Protein AF-A0A6A5V9V8-F1 (afdb_monomer_lite)

Sequence (126 aa):
MAPIDDAIKDLKSRNLGEHFTLREVAKKYELELIQYIIKLIKRGLPPTREIIRNFLSKIYIILKWTTAIDRVRHLANSKSKYCLYFELLHRKITEYHLKARDIYNMDKKGFLIGLIGKSKRIFSRR

Radius of gyration: 26.09 Å; chains: 1; bounding box: 57×30×70 Å

pLDDT: mean 71.69, std 10.01, range [46.41, 92.25]

Foldseek 3Di:
DQLVVVLVVVVVPDDDPDDDDLVVSCVVSVPPLSVVCVVCVVVVHHCDPVNSVVVVVVVVVVVVVVVVVVVVVVVVDDPVVVVVVVVVVVVVCVVVVPDPVNCVLVPPVVVVCVVCVVPDDDDDDD

Organism: NCBI:txid1447943

Structure (mmCIF, N/CA/C/O backbone):
data_AF-A0A6A5V9V8-F1
#
_entry.id   AF-A0A6A5V9V8-F1
#
loop_
_atom_site.group_PDB
_atom_site.id
_atom_site.type_symbol
_atom_site.label_atom_id
_atom_site.label_alt_id
_atom_site.label_comp_id
_atom_site.label_asym_id
_atom_site.label_entity_id
_atom_site.label_seq_id
_atom_site.pdbx_PDB_ins_code
_atom_site.Cartn_x
_atom_site.Cartn_y
_atom_site.Cartn_z
_atom_site.occupancy
_atom_site.B_iso_or_equiv
_atom_site.auth_seq_id
_atom_site.auth_comp_id
_atom_site.auth_asym_id
_atom_site.auth_atom_id
_atom_site.pdbx_PDB_model_num
ATOM 1 N N . MET A 1 1 ? 9.479 -16.672 -10.684 1.00 46.41 1 MET A N 1
ATOM 2 C CA . MET A 1 1 ? 10.320 -15.681 -11.385 1.00 46.41 1 MET A CA 1
ATOM 3 C C . MET A 1 1 ? 9.602 -14.345 -11.384 1.00 46.41 1 MET A C 1
ATOM 5 O O . MET A 1 1 ? 8.380 -14.344 -11.268 1.00 46.41 1 MET A O 1
ATOM 9 N N . ALA A 1 2 ? 10.319 -13.220 -11.452 1.00 60.28 2 ALA A N 1
ATOM 10 C CA . ALA A 1 2 ? 9.655 -11.934 -11.642 1.00 60.28 2 ALA A CA 1
ATOM 11 C C . ALA A 1 2 ? 8.996 -11.924 -13.040 1.00 60.28 2 ALA A C 1
ATOM 13 O O . ALA A 1 2 ? 9.613 -12.434 -13.975 1.00 60.28 2 ALA A O 1
ATOM 14 N N . PRO A 1 3 ? 7.808 -11.317 -13.231 1.00 67.81 3 PRO A N 1
ATOM 15 C CA . PRO A 1 3 ? 7.125 -11.236 -14.537 1.00 67.81 3 PRO A CA 1
ATOM 16 C C . PRO A 1 3 ? 8.007 -10.683 -15.672 1.00 67.81 3 PRO A C 1
ATOM 18 O O . PRO A 1 3 ?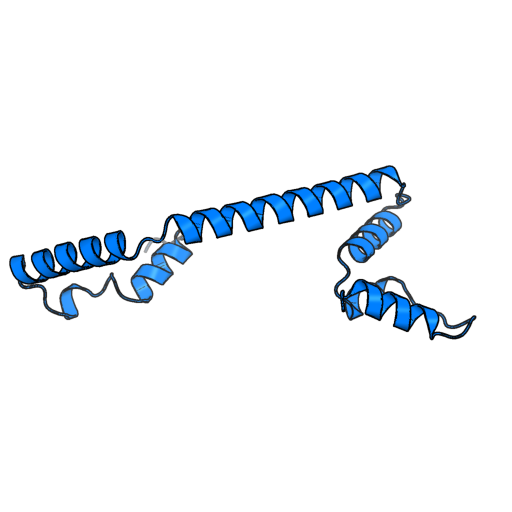 7.766 -10.920 -16.852 1.00 67.81 3 PRO A O 1
ATOM 21 N N . ILE A 1 4 ? 9.058 -9.952 -15.297 1.00 57.25 4 ILE A N 1
ATOM 22 C CA . ILE A 1 4 ? 10.084 -9.389 -16.172 1.00 57.25 4 ILE A CA 1
ATOM 23 C C . ILE A 1 4 ? 11.007 -10.473 -16.754 1.00 57.25 4 ILE A C 1
ATOM 25 O O . ILE A 1 4 ? 11.320 -10.409 -17.939 1.00 57.25 4 ILE A O 1
ATOM 29 N N . ASP A 1 5 ? 11.420 -11.473 -15.971 1.00 69.19 5 ASP A N 1
ATOM 30 C CA . ASP A 1 5 ? 12.353 -12.518 -16.426 1.00 69.19 5 ASP A CA 1
ATOM 31 C C . ASP A 1 5 ? 11.691 -13.436 -17.457 1.00 69.19 5 ASP A C 1
ATOM 33 O O . ASP A 1 5 ? 12.290 -13.774 -18.481 1.00 69.19 5 ASP A O 1
ATOM 37 N N . ASP A 1 6 ? 10.421 -13.775 -17.222 1.00 75.62 6 ASP A N 1
ATOM 38 C CA . ASP A 1 6 ? 9.619 -14.587 -18.137 1.00 75.62 6 ASP A CA 1
ATOM 39 C C . ASP A 1 6 ? 9.326 -13.827 -19.442 1.00 75.62 6 ASP A C 1
ATOM 41 O O . ASP A 1 6 ? 9.380 -14.415 -20.523 1.00 75.62 6 ASP A O 1
ATOM 45 N N . ALA A 1 7 ? 9.117 -12.507 -19.369 1.00 71.44 7 ALA A N 1
ATOM 46 C CA . ALA A 1 7 ? 8.977 -11.653 -20.548 1.00 71.44 7 ALA A CA 1
ATOM 47 C C . ALA A 1 7 ? 10.288 -11.528 -21.346 1.00 71.44 7 ALA A C 1
ATOM 49 O O . ALA A 1 7 ? 10.268 -11.562 -22.576 1.00 71.44 7 ALA A O 1
ATOM 50 N N . ILE A 1 8 ? 11.440 -11.414 -20.671 1.00 72.94 8 ILE A N 1
ATOM 51 C CA . ILE A 1 8 ? 12.757 -11.383 -21.328 1.00 72.94 8 ILE A CA 1
ATOM 52 C C . ILE A 1 8 ? 13.040 -12.721 -22.016 1.00 72.94 8 ILE A C 1
ATOM 54 O O . ILE A 1 8 ? 13.553 -12.733 -23.136 1.00 72.94 8 ILE A O 1
ATOM 58 N N . LYS A 1 9 ? 12.701 -13.841 -21.371 1.00 82.12 9 LYS A N 1
ATOM 59 C CA . LYS A 1 9 ? 12.860 -15.179 -21.947 1.00 82.12 9 LYS A CA 1
ATOM 60 C C . LYS A 1 9 ? 11.980 -15.365 -23.189 1.00 82.12 9 LYS A C 1
ATOM 62 O O . LYS A 1 9 ? 12.502 -15.813 -24.204 1.00 82.12 9 LYS A O 1
ATOM 67 N N . ASP A 1 10 ? 10.712 -14.941 -23.135 1.00 79.88 10 ASP A N 1
ATOM 68 C CA . ASP A 1 10 ? 9.759 -14.975 -24.264 1.00 79.88 10 ASP A CA 1
ATOM 69 C C . ASP A 1 10 ? 10.202 -14.087 -25.436 1.00 79.88 10 ASP A C 1
ATOM 71 O O . ASP A 1 10 ? 10.026 -14.452 -26.593 1.00 79.88 10 ASP A O 1
ATOM 75 N N . LEU A 1 11 ? 10.801 -12.924 -25.157 1.00 76.75 11 LEU A N 1
ATOM 76 C CA . LEU A 1 11 ? 11.346 -12.035 -26.189 1.00 76.75 11 LEU A CA 1
ATOM 77 C C . LEU A 1 11 ? 12.604 -12.609 -26.846 1.00 76.75 11 LEU A C 1
ATOM 79 O O . LEU A 1 11 ? 12.767 -12.489 -28.056 1.00 76.75 11 LEU A O 1
ATOM 83 N N . LYS A 1 12 ? 13.486 -13.236 -26.061 1.00 79.88 12 LYS A N 1
ATOM 84 C CA . LYS A 1 12 ? 14.720 -13.855 -26.568 1.00 79.88 12 LYS A CA 1
ATOM 85 C C . LYS A 1 12 ? 14.466 -15.127 -27.378 1.00 79.88 12 LYS A C 1
ATOM 87 O O . LYS A 1 12 ? 15.313 -15.484 -28.186 1.00 79.88 12 LYS A O 1
ATOM 92 N N . SER A 1 13 ? 13.339 -15.807 -27.162 1.00 78.94 13 SER A N 1
ATOM 93 C CA . SER A 1 13 ? 12.961 -17.013 -27.907 1.00 78.94 13 SER A CA 1
ATOM 94 C C . SER A 1 13 ? 12.262 -16.742 -29.245 1.00 78.94 13 SER A C 1
ATOM 96 O O . SER A 1 13 ? 11.958 -17.697 -29.952 1.00 78.94 13 SER A O 1
ATOM 98 N N . ARG A 1 14 ? 11.971 -15.479 -29.592 1.00 78.38 14 ARG A N 1
ATOM 99 C CA . ARG A 1 14 ? 11.311 -15.116 -30.860 1.00 78.38 14 ARG A CA 1
ATOM 100 C C . ARG A 1 14 ? 12.315 -14.984 -32.003 1.00 78.38 14 ARG A C 1
ATOM 102 O O . ARG A 1 14 ? 13.447 -14.549 -31.801 1.00 78.38 14 ARG A O 1
ATOM 109 N N . ASN A 1 15 ? 11.880 -15.328 -33.213 1.00 72.12 15 ASN A N 1
ATOM 110 C CA . ASN A 1 15 ? 12.721 -15.276 -34.408 1.00 72.12 15 ASN A CA 1
ATOM 111 C C . ASN A 1 15 ? 12.928 -13.826 -34.886 1.00 72.12 15 ASN A C 1
ATOM 113 O O . ASN A 1 15 ? 12.007 -13.006 -34.854 1.00 72.12 15 ASN A O 1
ATOM 117 N N . LEU A 1 16 ? 14.134 -13.512 -35.372 1.00 52.88 16 LEU A N 1
ATOM 118 C CA . LEU A 1 16 ? 14.456 -12.229 -36.010 1.00 52.88 16 LEU A CA 1
ATOM 119 C C . LEU A 1 16 ? 13.566 -12.034 -37.251 1.00 52.88 16 LEU A C 1
ATOM 121 O O . LEU A 1 16 ? 13.771 -12.689 -38.267 1.00 52.88 16 LEU A O 1
ATOM 125 N N . GLY A 1 17 ? 12.566 -11.152 -37.150 1.00 62.38 17 GLY A N 1
ATOM 126 C CA . GLY A 1 17 ? 11.611 -10.849 -38.227 1.00 62.38 17 GLY A CA 1
ATOM 127 C C . GLY A 1 17 ? 10.135 -11.003 -37.843 1.00 62.38 17 GLY A C 1
ATOM 128 O O . GLY A 1 17 ? 9.269 -10.545 -38.586 1.00 62.38 17 GLY A O 1
ATOM 129 N N . GLU A 1 18 ? 9.820 -11.585 -36.682 1.00 70.00 18 GLU A N 1
ATOM 130 C CA . GLU A 1 18 ? 8.443 -11.597 -36.173 1.00 70.00 18 GLU A CA 1
ATOM 131 C C . GLU A 1 18 ? 7.980 -10.183 -35.801 1.00 70.00 18 GLU A C 1
ATOM 133 O O . GLU A 1 18 ? 8.537 -9.529 -34.915 1.00 70.00 18 GLU A O 1
ATOM 138 N N . HIS A 1 19 ? 6.910 -9.719 -36.448 1.00 64.19 19 HIS A N 1
ATOM 139 C CA . HIS A 1 19 ? 6.244 -8.482 -36.067 1.00 64.19 19 HIS A CA 1
ATOM 140 C C . HIS A 1 19 ? 5.369 -8.721 -34.839 1.00 64.19 19 HIS A C 1
ATOM 142 O O . HIS A 1 19 ? 4.334 -9.377 -34.906 1.00 64.19 19 HIS A O 1
ATOM 148 N N . PHE A 1 20 ? 5.760 -8.133 -33.715 1.00 69.94 20 PHE A N 1
ATOM 149 C CA . PHE A 1 20 ? 4.923 -8.040 -32.526 1.00 69.94 20 PHE A CA 1
ATOM 150 C C . PHE A 1 20 ? 4.936 -6.616 -31.992 1.00 69.94 20 PHE A C 1
ATOM 152 O O . PHE A 1 20 ? 5.886 -5.851 -32.187 1.00 69.94 20 PHE A O 1
ATOM 159 N N . THR A 1 21 ? 3.876 -6.247 -31.285 1.00 75.56 21 THR A N 1
ATOM 160 C CA . THR A 1 21 ? 3.797 -4.938 -30.646 1.00 75.56 21 THR A CA 1
ATOM 161 C C . THR A 1 21 ? 4.209 -5.034 -29.182 1.00 75.56 21 THR A C 1
ATOM 163 O O . THR A 1 21 ? 3.837 -5.958 -28.456 1.00 75.56 21 THR A O 1
ATOM 166 N N . LEU A 1 22 ? 4.903 -4.008 -28.683 1.00 67.00 22 LEU A N 1
ATOM 167 C CA . LEU A 1 22 ? 5.204 -3.877 -27.249 1.00 67.00 22 LEU A CA 1
ATOM 168 C C . LEU A 1 22 ? 3.933 -3.917 -26.378 1.00 67.00 22 LEU A C 1
ATOM 170 O O . LEU A 1 22 ? 3.985 -4.266 -25.200 1.00 67.00 22 LEU A O 1
ATOM 174 N N . ARG A 1 23 ? 2.775 -3.579 -26.960 1.00 67.19 23 ARG A N 1
ATOM 175 C CA . ARG A 1 23 ? 1.467 -3.598 -26.298 1.00 67.19 23 ARG A CA 1
ATOM 176 C C . ARG A 1 23 ? 0.995 -5.011 -25.969 1.00 67.19 23 ARG A C 1
ATOM 178 O O . ARG A 1 23 ? 0.412 -5.204 -24.904 1.00 67.19 23 ARG A O 1
ATOM 185 N N . GLU A 1 24 ? 1.221 -5.966 -26.863 1.00 73.44 24 GLU A N 1
ATOM 186 C CA . GLU A 1 24 ? 0.841 -7.368 -26.655 1.00 73.44 24 GLU A CA 1
ATOM 187 C C . GLU A 1 24 ? 1.678 -7.991 -25.538 1.00 73.44 24 GLU A C 1
ATOM 189 O O . GLU A 1 24 ? 1.131 -8.621 -24.634 1.00 73.44 24 GLU A O 1
ATOM 194 N N . VAL A 1 25 ? 2.983 -7.709 -25.525 1.00 71.25 25 VAL A N 1
ATOM 195 C CA . VAL A 1 25 ? 3.911 -8.184 -24.488 1.00 71.25 25 VAL A CA 1
ATOM 196 C C . VAL A 1 25 ? 3.569 -7.581 -23.120 1.00 71.25 25 VAL A C 1
ATOM 198 O O . VAL A 1 25 ? 3.462 -8.301 -22.131 1.00 71.25 25 VAL A O 1
ATOM 201 N N . ALA A 1 26 ? 3.309 -6.271 -23.053 1.00 70.75 26 ALA A N 1
ATOM 202 C CA . ALA A 1 26 ? 2.962 -5.600 -21.798 1.00 70.75 26 ALA A CA 1
ATOM 203 C C . ALA A 1 26 ? 1.647 -6.091 -21.178 1.00 70.75 26 ALA A C 1
ATOM 205 O O . ALA A 1 26 ? 1.510 -6.090 -19.956 1.00 70.75 26 ALA A O 1
ATOM 206 N N . LYS A 1 27 ? 0.670 -6.477 -22.010 1.00 73.44 27 LYS A N 1
ATOM 207 C CA . LYS A 1 27 ? -0.587 -7.079 -21.547 1.00 73.44 27 LYS A CA 1
ATOM 208 C C . LYS A 1 27 ? -0.382 -8.506 -21.048 1.00 73.44 27 LYS A C 1
ATOM 210 O O . LYS A 1 27 ? -0.931 -8.844 -20.010 1.00 73.44 27 LYS A O 1
ATOM 215 N N . LYS A 1 28 ? 0.394 -9.314 -21.777 1.00 77.00 28 LYS A N 1
ATOM 216 C CA . LYS A 1 28 ? 0.651 -10.725 -21.447 1.00 77.00 28 LYS A CA 1
ATOM 217 C C . LYS A 1 28 ? 1.330 -10.894 -20.081 1.00 77.00 28 LYS A C 1
ATOM 219 O O . LYS A 1 28 ? 1.055 -11.871 -19.399 1.00 77.00 28 LYS A O 1
ATOM 224 N N . TYR A 1 29 ? 2.173 -9.938 -19.687 1.00 75.19 29 TYR A N 1
ATOM 225 C CA . TYR A 1 29 ? 2.993 -10.016 -18.469 1.00 75.19 29 TYR A CA 1
ATOM 226 C C . TYR A 1 29 ? 2.701 -8.911 -17.434 1.00 75.19 29 TYR A C 1
ATOM 228 O O . TYR A 1 29 ? 3.512 -8.691 -16.540 1.00 75.19 29 TYR A O 1
ATOM 236 N N . GLU A 1 30 ? 1.583 -8.185 -17.571 1.00 68.75 30 GLU A N 1
ATOM 237 C CA . GLU A 1 30 ? 1.160 -7.097 -16.660 1.00 68.75 30 GLU A CA 1
ATOM 238 C C . GLU A 1 30 ? 2.253 -6.042 -16.361 1.00 68.75 30 GLU A C 1
ATOM 240 O O . GLU A 1 30 ? 2.377 -5.509 -15.260 1.00 68.75 30 GLU A O 1
ATOM 245 N N . LEU A 1 31 ? 3.068 -5.698 -17.364 1.00 74.69 31 LEU A N 1
ATOM 246 C CA . LEU A 1 31 ? 4.235 -4.829 -17.179 1.00 74.69 31 LEU A CA 1
ATOM 247 C C . LEU A 1 31 ? 3.842 -3.341 -17.210 1.00 74.69 31 LEU A C 1
ATOM 249 O O . LEU A 1 31 ? 3.869 -2.694 -18.264 1.00 74.69 31 LEU A O 1
ATOM 253 N N . GLU A 1 32 ? 3.510 -2.784 -16.041 1.00 73.94 32 GLU A N 1
ATOM 254 C CA . GLU A 1 32 ? 3.068 -1.387 -15.854 1.00 73.94 32 GLU A CA 1
ATOM 255 C C . GLU A 1 32 ? 4.002 -0.344 -16.503 1.00 73.94 32 GLU A C 1
ATOM 257 O O . GLU A 1 32 ? 3.541 0.612 -17.134 1.00 73.94 32 GLU A O 1
ATOM 262 N N . LEU A 1 33 ? 5.324 -0.544 -16.420 1.00 73.88 33 LEU A N 1
ATOM 263 C CA . LEU A 1 33 ? 6.321 0.347 -17.030 1.00 73.88 33 LEU A CA 1
ATOM 264 C C . LEU A 1 33 ? 6.201 0.393 -18.562 1.00 73.88 33 LEU A C 1
ATOM 266 O O . LEU A 1 33 ? 6.300 1.464 -19.162 1.00 73.88 33 LEU A O 1
ATOM 270 N N . ILE A 1 34 ? 5.958 -0.750 -19.206 1.00 76.62 34 ILE A N 1
ATOM 271 C CA . ILE A 1 34 ? 5.847 -0.822 -20.669 1.00 76.62 34 ILE A CA 1
ATOM 272 C C . ILE A 1 34 ? 4.541 -0.165 -21.127 1.00 76.62 34 ILE A C 1
ATOM 274 O O . ILE A 1 34 ? 4.533 0.572 -22.116 1.00 76.62 34 ILE A O 1
ATOM 278 N N . GLN A 1 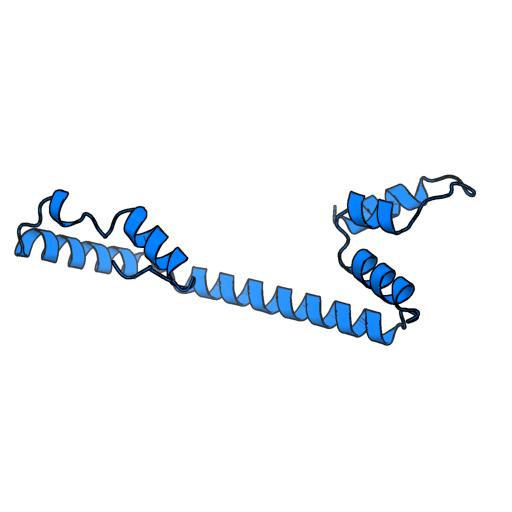35 ? 3.447 -0.341 -20.377 1.00 76.38 35 GLN A N 1
ATOM 279 C CA . GLN A 1 35 ? 2.190 0.365 -20.650 1.00 76.38 35 GLN A CA 1
ATOM 280 C C . GLN A 1 35 ? 2.362 1.890 -20.566 1.00 76.38 35 GLN A C 1
ATOM 282 O O . GLN A 1 35 ? 1.831 2.623 -21.409 1.00 76.38 35 GLN A O 1
ATOM 287 N N . TYR A 1 36 ? 3.142 2.369 -19.593 1.00 76.31 36 TYR A N 1
ATOM 288 C CA . TYR A 1 36 ? 3.475 3.785 -19.453 1.00 76.31 36 TYR A CA 1
ATOM 289 C C . TYR A 1 36 ? 4.324 4.306 -20.626 1.00 76.31 36 TYR A C 1
ATOM 291 O O . TYR A 1 36 ? 3.988 5.340 -21.206 1.00 76.31 36 TYR A O 1
ATOM 299 N N . ILE A 1 37 ? 5.352 3.563 -21.050 1.00 77.88 37 ILE A N 1
ATOM 300 C CA . ILE A 1 37 ? 6.196 3.920 -22.204 1.00 77.88 37 ILE A CA 1
ATOM 301 C C . ILE A 1 37 ? 5.370 4.010 -23.497 1.00 77.88 37 ILE A C 1
ATOM 303 O O . ILE A 1 37 ? 5.467 4.996 -24.227 1.00 77.88 37 ILE A O 1
ATOM 307 N N . ILE A 1 38 ? 4.484 3.045 -23.755 1.00 79.62 38 ILE A N 1
ATOM 308 C CA . ILE A 1 38 ? 3.591 3.065 -24.929 1.00 79.62 38 ILE A CA 1
ATOM 309 C C . ILE A 1 38 ? 2.670 4.292 -24.906 1.00 79.62 38 ILE A C 1
ATOM 311 O O . ILE A 1 38 ? 2.401 4.895 -25.947 1.00 79.62 38 ILE A O 1
ATOM 315 N N . LYS A 1 39 ? 2.177 4.683 -23.725 1.00 82.12 39 LYS A N 1
ATOM 316 C CA . LYS A 1 39 ? 1.336 5.875 -23.560 1.00 82.12 39 LYS A CA 1
ATOM 317 C C . LYS A 1 39 ? 2.095 7.167 -23.875 1.00 82.12 39 LYS A C 1
ATOM 319 O O . LYS A 1 39 ? 1.483 8.085 -24.417 1.00 82.12 39 LYS A O 1
ATOM 324 N N . LEU A 1 40 ? 3.389 7.242 -23.562 1.00 76.50 40 LEU A N 1
ATOM 325 C CA . LEU A 1 40 ? 4.246 8.378 -23.922 1.00 76.50 40 LEU A CA 1
ATOM 326 C C . LEU A 1 40 ? 4.463 8.454 -25.434 1.00 76.50 40 LEU A C 1
ATOM 328 O O . LEU A 1 40 ? 4.217 9.503 -26.027 1.00 76.50 40 LEU A O 1
ATOM 332 N N . ILE A 1 41 ? 4.783 7.320 -26.064 1.00 78.56 41 ILE A N 1
ATOM 333 C CA . ILE A 1 41 ? 4.965 7.226 -27.519 1.00 78.56 41 ILE A CA 1
ATOM 334 C C . ILE A 1 41 ? 3.695 7.676 -28.256 1.00 78.56 41 ILE A C 1
ATOM 336 O O . ILE A 1 41 ? 3.765 8.494 -29.167 1.00 78.56 41 ILE A O 1
ATOM 340 N N . LYS A 1 42 ? 2.511 7.233 -27.808 1.00 83.50 42 LYS A N 1
ATOM 341 C CA . LYS A 1 42 ? 1.217 7.671 -28.371 1.00 83.50 42 LYS A CA 1
ATOM 342 C C . LYS A 1 42 ? 0.942 9.170 -28.231 1.00 83.50 42 LYS A C 1
ATOM 344 O O . LYS A 1 42 ? 0.114 9.699 -28.960 1.00 83.50 42 LYS A O 1
ATOM 349 N N . ARG A 1 43 ? 1.586 9.839 -27.275 1.00 81.44 43 ARG A N 1
ATOM 350 C CA . ARG A 1 43 ? 1.482 11.288 -27.054 1.00 81.44 43 ARG A CA 1
ATOM 351 C C . ARG A 1 43 ? 2.561 12.074 -27.808 1.00 81.44 43 ARG A C 1
ATOM 353 O O . ARG A 1 43 ? 2.651 13.277 -27.609 1.00 81.44 43 ARG A O 1
ATOM 360 N N . GLY A 1 44 ? 3.387 11.407 -28.621 1.00 85.69 44 GLY A N 1
ATOM 361 C CA . GLY A 1 44 ? 4.527 12.021 -29.307 1.00 85.69 44 GLY A CA 1
ATOM 362 C C . GLY A 1 44 ? 5.691 12.371 -28.376 1.00 85.69 44 GLY A C 1
ATOM 363 O O . GLY A 1 44 ? 6.589 13.105 -28.772 1.00 85.69 44 GLY A O 1
ATOM 364 N N . LEU A 1 45 ? 5.685 11.867 -27.137 1.00 79.25 45 LEU A N 1
ATOM 365 C CA . LEU A 1 45 ? 6.727 12.133 -26.151 1.00 79.25 45 LEU A CA 1
ATOM 366 C C . LEU A 1 45 ? 7.728 10.968 -26.144 1.00 79.25 45 LEU A C 1
ATOM 368 O O . LEU A 1 45 ? 7.343 9.846 -25.793 1.00 79.25 45 LEU A O 1
ATOM 372 N N . PRO A 1 46 ? 9.006 11.194 -26.497 1.00 80.56 46 PRO A N 1
ATOM 373 C CA . PRO A 1 46 ? 10.012 10.148 -26.422 1.00 80.56 46 PRO A CA 1
ATOM 374 C C . PRO A 1 46 ? 10.256 9.770 -24.951 1.00 80.56 46 PRO A C 1
ATOM 376 O O . PRO A 1 46 ? 10.402 10.653 -24.099 1.00 80.56 46 PRO A O 1
ATOM 379 N N . PRO A 1 47 ? 10.300 8.470 -24.612 1.00 78.69 47 PRO A N 1
ATOM 380 C CA . PRO A 1 47 ? 10.579 8.017 -23.256 1.00 78.69 47 PRO A CA 1
ATOM 381 C C . PRO A 1 47 ? 12.057 8.268 -22.930 1.00 78.69 47 PRO A C 1
ATOM 383 O O . PRO A 1 47 ? 12.921 7.427 -23.171 1.00 78.69 47 PRO A O 1
ATOM 386 N N . THR A 1 48 ? 12.365 9.451 -22.401 1.00 84.94 48 THR A N 1
ATOM 387 C CA . THR A 1 48 ? 13.732 9.798 -22.006 1.00 84.94 48 THR A CA 1
ATOM 388 C C . THR A 1 48 ? 14.152 9.024 -20.756 1.00 84.94 48 THR A C 1
ATOM 390 O O . THR A 1 48 ? 13.332 8.654 -19.908 1.00 84.94 48 THR A O 1
ATOM 393 N N . ARG A 1 49 ? 15.464 8.805 -20.609 1.00 77.00 49 ARG A N 1
ATOM 394 C CA . ARG A 1 49 ? 16.061 8.107 -19.457 1.00 77.00 49 ARG A CA 1
ATOM 395 C C . ARG A 1 49 ? 15.617 8.704 -18.116 1.00 77.00 49 ARG A C 1
ATOM 397 O O . ARG A 1 49 ? 15.397 7.973 -17.154 1.00 77.00 49 ARG A O 1
ATOM 404 N N . GLU A 1 50 ? 15.450 10.021 -18.066 1.00 79.94 50 GLU A N 1
ATOM 405 C CA . GLU A 1 50 ? 14.992 10.752 -16.885 1.00 79.94 50 GLU A CA 1
ATOM 406 C C . GLU A 1 50 ? 13.541 10.425 -16.510 1.00 79.94 50 GLU A C 1
ATOM 408 O O . GLU A 1 50 ? 13.254 10.138 -15.348 1.00 79.94 50 GLU A O 1
ATOM 413 N N . ILE A 1 51 ? 12.637 10.379 -17.493 1.00 76.56 51 ILE A N 1
ATOM 414 C CA . ILE A 1 51 ? 11.227 10.025 -17.277 1.00 76.56 51 ILE A CA 1
ATOM 415 C C . ILE A 1 51 ? 11.106 8.591 -16.746 1.00 76.56 51 ILE A C 1
ATOM 417 O O . ILE A 1 51 ? 10.345 8.342 -15.807 1.00 76.56 51 ILE A O 1
ATOM 421 N N . ILE A 1 52 ? 11.886 7.660 -17.304 1.00 77.50 52 ILE A N 1
ATOM 422 C CA . ILE A 1 52 ? 11.918 6.259 -16.858 1.00 77.50 52 ILE A CA 1
ATOM 423 C C . ILE A 1 52 ? 12.436 6.172 -15.416 1.00 77.50 52 ILE A C 1
ATOM 425 O O . ILE A 1 52 ? 11.815 5.524 -14.572 1.00 77.50 52 ILE A O 1
ATOM 429 N N . ARG A 1 53 ? 13.534 6.872 -15.105 1.00 76.44 53 ARG A N 1
ATOM 430 C CA . ARG A 1 53 ? 14.121 6.912 -13.758 1.00 76.44 53 ARG A CA 1
ATOM 431 C C . ARG A 1 53 ? 13.141 7.463 -12.719 1.00 76.44 53 ARG A C 1
ATOM 433 O O . ARG A 1 53 ? 12.977 6.863 -11.660 1.00 76.44 53 ARG A O 1
ATOM 440 N N . ASN A 1 54 ? 12.454 8.560 -13.032 1.00 80.88 54 ASN A N 1
ATOM 441 C CA . ASN A 1 54 ? 11.483 9.179 -12.127 1.00 80.88 54 ASN A CA 1
ATOM 442 C C . ASN A 1 54 ? 10.283 8.260 -11.853 1.00 80.88 54 ASN A C 1
ATOM 444 O O . ASN A 1 54 ? 9.804 8.186 -10.719 1.00 80.88 54 ASN A O 1
ATOM 448 N N . PHE A 1 55 ? 9.822 7.522 -12.865 1.00 78.81 55 PHE A N 1
ATOM 449 C CA . PHE A 1 55 ? 8.744 6.547 -12.713 1.00 78.81 55 PHE A CA 1
ATOM 450 C C . PHE A 1 55 ? 9.154 5.374 -11.808 1.00 78.81 55 PHE A C 1
ATOM 452 O O . PHE A 1 55 ? 8.426 5.038 -10.873 1.00 78.81 55 PHE A O 1
ATOM 459 N N . LEU A 1 56 ? 10.349 4.812 -12.019 1.00 77.62 56 LEU A N 1
ATOM 460 C CA . LEU A 1 56 ? 10.887 3.733 -11.182 1.00 77.62 56 LEU A CA 1
ATOM 461 C C . LEU A 1 56 ? 11.094 4.174 -9.726 1.00 77.62 56 LEU A C 1
ATOM 463 O O . LEU A 1 56 ? 10.672 3.465 -8.813 1.00 77.62 56 LEU A O 1
ATOM 467 N N . SER A 1 57 ? 11.660 5.364 -9.496 1.00 74.69 57 SER A N 1
ATOM 468 C CA . SER A 1 57 ? 11.797 5.929 -8.145 1.00 74.69 57 SER A CA 1
ATOM 469 C C . SER A 1 57 ? 10.445 6.085 -7.450 1.00 74.69 57 SER A C 1
ATOM 471 O O . SER A 1 57 ? 10.320 5.778 -6.265 1.00 74.69 57 SER A O 1
ATOM 473 N N . LYS A 1 58 ? 9.408 6.518 -8.176 1.00 77.75 58 LYS A N 1
ATOM 474 C CA . LYS A 1 58 ? 8.058 6.662 -7.622 1.00 77.75 58 LY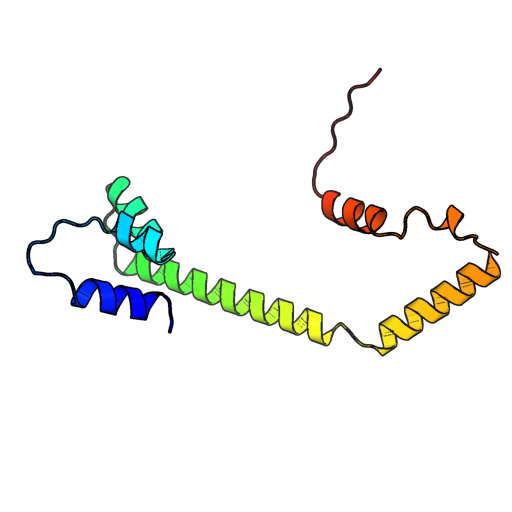S A CA 1
ATOM 475 C C . LYS A 1 58 ? 7.448 5.315 -7.227 1.00 77.75 58 LYS A C 1
ATOM 477 O O . LYS A 1 58 ? 6.901 5.214 -6.131 1.00 77.75 58 LYS A O 1
ATOM 482 N N . ILE A 1 59 ? 7.577 4.288 -8.071 1.00 73.19 59 ILE A N 1
ATOM 483 C CA . ILE A 1 59 ? 7.122 2.921 -7.756 1.00 73.19 59 ILE A CA 1
ATOM 484 C C . ILE A 1 59 ? 7.844 2.382 -6.519 1.00 73.19 59 ILE A C 1
ATOM 486 O O . ILE A 1 59 ? 7.202 1.892 -5.591 1.00 73.19 59 ILE A O 1
ATOM 490 N N . TYR A 1 60 ? 9.168 2.526 -6.474 1.00 73.75 60 TYR A N 1
ATOM 491 C CA . TYR A 1 60 ? 9.982 2.071 -5.350 1.00 73.75 60 TYR A CA 1
ATOM 492 C C . TYR A 1 60 ? 9.566 2.727 -4.026 1.00 73.75 60 TYR A C 1
ATOM 494 O O . TYR A 1 60 ? 9.405 2.048 -3.012 1.00 73.75 60 TYR A O 1
ATOM 502 N N . ILE A 1 61 ? 9.331 4.042 -4.043 1.00 71.62 61 ILE A N 1
ATOM 503 C CA . ILE A 1 61 ? 8.837 4.784 -2.880 1.00 71.62 61 ILE A CA 1
ATOM 504 C C . ILE A 1 61 ? 7.478 4.229 -2.432 1.00 71.62 61 ILE A C 1
ATOM 506 O O . ILE A 1 61 ? 7.321 3.914 -1.255 1.00 71.62 61 ILE A O 1
ATOM 510 N N . ILE A 1 62 ? 6.518 4.053 -3.346 1.00 68.25 62 ILE A N 1
ATOM 511 C CA . ILE A 1 62 ? 5.182 3.524 -3.020 1.00 68.25 62 ILE A CA 1
ATOM 512 C C . ILE A 1 62 ? 5.284 2.146 -2.351 1.00 68.25 62 ILE A C 1
ATOM 514 O O . ILE A 1 62 ? 4.706 1.959 -1.283 1.00 68.25 62 ILE A O 1
ATOM 518 N N . LEU A 1 63 ? 6.070 1.224 -2.917 1.00 63.97 63 LEU A N 1
ATOM 519 C CA . LEU A 1 63 ? 6.281 -0.122 -2.364 1.00 63.97 63 LEU A CA 1
ATOM 520 C C . LEU A 1 63 ? 6.945 -0.101 -0.976 1.00 63.97 63 LEU A C 1
ATOM 522 O O . LEU A 1 63 ? 6.605 -0.894 -0.092 1.00 63.97 63 LEU A O 1
ATOM 526 N N . LYS A 1 64 ? 7.879 0.828 -0.750 1.00 70.19 64 LYS A N 1
ATOM 527 C CA . LYS A 1 64 ? 8.532 1.013 0.553 1.00 70.19 64 LYS A CA 1
ATOM 528 C C . LYS A 1 64 ? 7.554 1.523 1.618 1.00 70.19 64 LYS A C 1
ATOM 530 O O . LYS A 1 64 ? 7.611 1.083 2.765 1.00 70.19 64 LYS A O 1
ATOM 535 N N . TRP A 1 65 ? 6.652 2.435 1.260 1.00 63.19 65 TRP A N 1
ATOM 536 C CA . TRP A 1 65 ? 5.661 2.962 2.202 1.00 63.19 65 TRP A CA 1
ATOM 537 C C . TRP A 1 65 ? 4.529 1.970 2.483 1.00 63.19 65 TRP A C 1
ATOM 539 O O . TRP A 1 65 ? 4.117 1.854 3.636 1.00 63.19 65 TRP A O 1
ATOM 549 N N . THR A 1 66 ? 4.046 1.219 1.487 1.00 61.41 66 THR A N 1
ATOM 550 C CA . THR A 1 66 ? 2.978 0.221 1.697 1.00 61.41 66 THR A CA 1
ATOM 551 C C . THR A 1 66 ? 3.421 -0.899 2.634 1.00 61.41 66 THR A C 1
ATOM 553 O O . THR A 1 66 ? 2.711 -1.217 3.586 1.00 61.41 66 THR A O 1
ATOM 556 N N . THR A 1 67 ? 4.629 -1.428 2.441 1.00 63.72 67 THR A N 1
ATOM 557 C CA . THR A 1 67 ? 5.205 -2.465 3.315 1.00 63.72 67 THR A CA 1
ATOM 558 C C . THR A 1 67 ? 5.417 -1.979 4.752 1.00 63.72 67 THR A C 1
ATOM 560 O O . THR A 1 67 ? 5.157 -2.723 5.700 1.00 63.72 67 THR A O 1
ATOM 563 N N . ALA A 1 68 ? 5.839 -0.724 4.939 1.00 62.66 68 ALA A N 1
ATOM 564 C CA . ALA A 1 68 ? 5.965 -0.117 6.263 1.00 62.66 68 ALA A CA 1
ATOM 565 C C . ALA A 1 68 ? 4.600 0.062 6.951 1.00 62.66 68 ALA A C 1
ATOM 567 O O . ALA A 1 68 ? 4.461 -0.278 8.125 1.00 62.66 68 ALA A O 1
ATOM 568 N N . ILE A 1 69 ? 3.584 0.537 6.225 1.00 64.38 69 ILE A N 1
ATOM 569 C CA . ILE A 1 69 ? 2.222 0.711 6.748 1.00 64.38 69 ILE A CA 1
ATOM 570 C C . ILE A 1 69 ? 1.621 -0.636 7.176 1.00 64.38 69 ILE A C 1
ATOM 572 O O . ILE A 1 69 ? 1.064 -0.729 8.272 1.00 64.38 69 ILE A O 1
ATOM 576 N N . ASP A 1 70 ? 1.755 -1.686 6.363 1.00 59.38 70 ASP A N 1
ATOM 577 C CA . ASP A 1 70 ? 1.246 -3.015 6.722 1.00 59.38 70 ASP A CA 1
ATOM 578 C C . ASP A 1 70 ? 2.004 -3.620 7.905 1.00 59.38 70 ASP A C 1
ATOM 580 O O . ASP A 1 70 ? 1.382 -4.153 8.827 1.00 59.38 70 ASP A O 1
ATOM 584 N N . ARG A 1 71 ? 3.330 -3.444 7.973 1.00 62.81 71 ARG A N 1
ATOM 585 C CA . ARG A 1 71 ? 4.121 -3.850 9.145 1.00 62.81 71 ARG A CA 1
ATOM 586 C C . ARG A 1 71 ? 3.650 -3.143 10.421 1.00 62.81 71 ARG A C 1
ATOM 588 O O . ARG A 1 71 ? 3.505 -3.794 11.453 1.00 62.81 71 ARG A O 1
ATOM 595 N N . VAL A 1 72 ? 3.379 -1.838 10.357 1.00 64.56 72 VAL A N 1
ATOM 596 C CA . VAL A 1 72 ? 2.867 -1.053 11.495 1.00 64.56 72 VAL A CA 1
ATOM 597 C C . VAL A 1 72 ? 1.481 -1.540 11.930 1.00 64.56 72 VAL A C 1
ATOM 599 O O . VAL A 1 72 ? 1.239 -1.665 13.130 1.00 64.56 72 VAL A O 1
ATOM 602 N N . ARG A 1 73 ? 0.587 -1.888 10.993 1.00 64.75 73 ARG A N 1
ATOM 603 C CA . ARG A 1 73 ? -0.726 -2.485 11.315 1.00 64.75 73 ARG A CA 1
ATOM 604 C C . ARG A 1 73 ? -0.590 -3.834 12.016 1.00 64.75 73 ARG A C 1
ATOM 606 O O . ARG A 1 73 ? -1.259 -4.060 13.021 1.00 64.75 73 ARG A O 1
ATOM 613 N N . HIS A 1 74 ? 0.295 -4.703 11.529 1.00 64.31 74 HIS A N 1
ATOM 614 C CA . HIS A 1 74 ? 0.558 -5.990 12.172 1.00 64.31 74 HIS A CA 1
ATOM 615 C C . HIS A 1 74 ? 1.155 -5.828 13.576 1.00 64.31 74 HIS A C 1
ATOM 617 O O . HIS A 1 74 ? 0.754 -6.552 14.481 1.00 64.31 74 HIS A O 1
ATOM 623 N N . LEU A 1 75 ? 2.046 -4.852 13.783 1.00 64.50 75 LEU A N 1
ATOM 624 C CA . LEU A 1 75 ? 2.637 -4.570 15.095 1.00 64.50 75 LEU A CA 1
ATOM 625 C C . LEU A 1 75 ? 1.623 -3.956 16.082 1.00 64.50 75 LEU A C 1
ATOM 627 O O . LEU A 1 75 ? 1.680 -4.214 17.283 1.00 64.50 75 LEU A O 1
ATOM 631 N N . ALA A 1 76 ? 0.684 -3.144 15.587 1.00 61.19 76 ALA A N 1
ATOM 632 C CA . ALA A 1 76 ? -0.355 -2.509 16.399 1.00 61.19 76 ALA A CA 1
ATOM 633 C C . ALA A 1 76 ? -1.456 -3.484 16.860 1.00 61.19 76 ALA A C 1
ATOM 635 O O . ALA A 1 76 ? -2.109 -3.223 17.883 1.00 61.19 76 ALA A O 1
ATOM 636 N N . ASN A 1 77 ? -1.633 -4.595 16.134 1.00 67.81 77 ASN A N 1
ATOM 637 C CA . ASN A 1 77 ? -2.545 -5.687 16.460 1.00 67.81 77 ASN A CA 1
ATOM 638 C C . ASN A 1 77 ? -1.971 -6.539 17.601 1.00 67.81 77 ASN A C 1
ATOM 640 O O . ASN A 1 77 ? -1.268 -7.520 17.373 1.00 67.81 77 ASN A O 1
ATOM 644 N N . SER A 1 78 ? -2.290 -6.188 18.848 1.00 74.81 78 SER A N 1
ATOM 645 C CA . SER A 1 78 ? -1.931 -7.010 20.007 1.00 74.81 78 SER A CA 1
ATOM 646 C C . SER A 1 78 ? -3.119 -7.850 20.472 1.00 74.81 78 SER A C 1
ATOM 648 O O . SER A 1 78 ? -4.232 -7.350 20.647 1.00 74.81 78 SER A O 1
ATOM 650 N N . LYS A 1 79 ? -2.874 -9.139 20.734 1.00 77.75 79 LYS A N 1
ATOM 651 C CA . LYS A 1 79 ? -3.871 -10.068 21.296 1.00 77.75 79 LYS A CA 1
ATOM 652 C C . LYS A 1 79 ? -4.516 -9.511 22.572 1.00 77.75 79 LYS A C 1
ATOM 654 O O . LYS A 1 79 ? -5.723 -9.616 22.74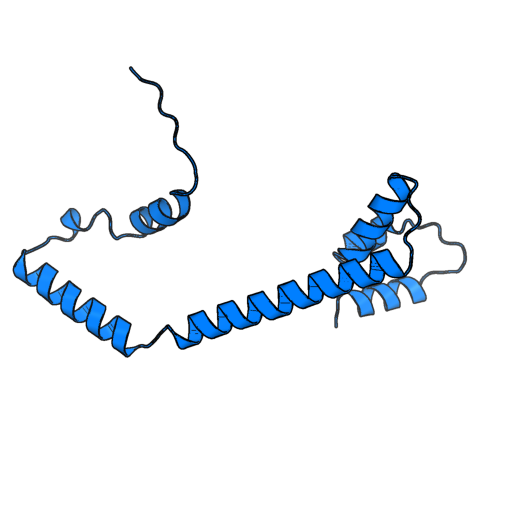6 1.00 77.75 79 LYS A O 1
ATOM 659 N N . SER A 1 80 ? -3.720 -8.855 23.415 1.00 77.69 80 SER A N 1
ATOM 660 C CA . SER A 1 80 ? -4.164 -8.227 24.662 1.00 77.69 80 SER A CA 1
ATOM 661 C C . SER A 1 80 ? -5.237 -7.153 24.462 1.00 77.69 80 SER A C 1
ATOM 663 O O . SER A 1 80 ? -6.200 -7.121 25.221 1.00 77.69 80 SER A O 1
ATOM 665 N N . LYS A 1 81 ? -5.128 -6.314 23.420 1.00 79.69 81 LYS A N 1
ATOM 666 C CA . LYS A 1 81 ? -6.141 -5.291 23.108 1.00 79.69 81 LYS A CA 1
ATOM 667 C C . LYS A 1 81 ? -7.464 -5.925 22.697 1.00 79.69 81 LYS A C 1
ATOM 669 O O . LYS A 1 81 ? -8.515 -5.439 23.099 1.00 79.69 81 LYS A O 1
ATOM 674 N N . TYR A 1 82 ? -7.413 -7.013 21.927 1.00 77.06 82 TYR A N 1
ATOM 675 C CA . TYR A 1 82 ? -8.615 -7.750 21.543 1.00 77.06 82 TYR A CA 1
ATOM 676 C C . TYR A 1 82 ? -9.268 -8.429 22.744 1.00 77.06 82 TYR A C 1
ATOM 678 O O . TYR A 1 82 ? -10.473 -8.283 22.918 1.00 77.06 82 TYR A O 1
ATOM 686 N N . CYS A 1 83 ? -8.492 -9.105 23.598 1.00 81.00 83 CYS A N 1
ATOM 687 C CA . CYS A 1 83 ? -9.018 -9.695 24.831 1.00 81.00 83 CYS A CA 1
ATOM 688 C C . CYS A 1 83 ? -9.715 -8.640 25.700 1.00 81.00 83 CYS A C 1
ATOM 690 O O . CYS A 1 83 ? -10.887 -8.811 26.019 1.00 81.00 83 CYS A O 1
ATOM 692 N N . LEU A 1 84 ? -9.054 -7.507 25.967 1.00 86.88 84 LEU A N 1
ATOM 693 C CA . LEU A 1 84 ? -9.632 -6.419 26.762 1.00 86.88 84 LEU A CA 1
ATOM 694 C C . LEU A 1 84 ? -10.910 -5.847 26.126 1.00 86.88 84 LEU A C 1
ATOM 696 O O . LEU A 1 84 ? -11.898 -5.602 26.815 1.00 86.88 84 LEU A O 1
ATOM 700 N N . TYR A 1 85 ? -10.908 -5.646 24.805 1.00 83.31 85 TYR A N 1
ATOM 701 C CA . TYR A 1 85 ? -12.084 -5.176 24.074 1.00 83.31 85 TYR A CA 1
ATOM 702 C C . TYR A 1 85 ? -13.268 -6.140 24.225 1.00 83.31 85 TYR A C 1
ATOM 704 O O . TYR A 1 85 ? -14.373 -5.702 24.544 1.00 83.31 85 TYR A O 1
ATOM 712 N N . PHE A 1 86 ? -13.047 -7.445 24.041 1.00 83.12 86 PHE A N 1
ATOM 713 C CA . PHE A 1 86 ? -14.109 -8.447 24.150 1.00 83.12 86 PHE A CA 1
ATOM 714 C C . PHE A 1 86 ? -14.585 -8.658 25.590 1.00 83.12 86 PHE A C 1
ATOM 716 O O . PHE A 1 86 ? -15.781 -8.850 25.796 1.00 83.12 86 PHE A O 1
ATOM 723 N N . GLU A 1 87 ? -13.704 -8.560 26.586 1.00 91.44 87 GLU A N 1
ATOM 724 C CA . GLU A 1 87 ? -14.084 -8.595 28.005 1.00 91.44 87 GLU A CA 1
ATOM 725 C C . GLU A 1 87 ? -14.997 -7.417 28.372 1.00 91.44 87 GLU A C 1
ATOM 727 O O . GLU A 1 87 ? -16.056 -7.608 28.977 1.00 91.44 87 GLU A O 1
ATOM 732 N N . LEU A 1 88 ? -14.635 -6.200 27.952 1.00 91.50 88 LEU A N 1
ATOM 733 C CA . LEU A 1 88 ? -15.465 -5.009 28.154 1.00 91.50 88 LEU A CA 1
ATOM 734 C C . LEU A 1 88 ? -16.804 -5.118 27.417 1.00 91.50 88 LEU A C 1
ATOM 736 O O . LEU A 1 88 ? -17.848 -4.780 27.981 1.00 91.50 88 LEU A O 1
ATOM 740 N N . LEU A 1 89 ? -16.785 -5.623 26.182 1.00 84.62 89 LEU A N 1
ATOM 741 C CA . LEU A 1 89 ? -17.990 -5.861 25.396 1.00 84.62 89 LEU A CA 1
ATOM 742 C C . LEU A 1 89 ? -18.920 -6.859 26.099 1.00 84.62 89 LEU A C 1
ATOM 744 O O . LEU A 1 89 ? -20.108 -6.587 26.259 1.00 84.62 89 LEU A O 1
ATOM 748 N N . HIS A 1 90 ? -18.378 -7.985 26.565 1.00 86.56 90 HIS A N 1
ATOM 749 C CA . HIS A 1 90 ? -19.130 -9.021 27.268 1.00 86.56 90 HIS A CA 1
ATOM 750 C C . HIS A 1 90 ? -19.746 -8.490 28.565 1.00 86.56 90 HIS A C 1
ATOM 752 O O . HIS A 1 90 ? -20.917 -8.756 28.859 1.00 86.56 90 HIS A O 1
ATOM 758 N N . ARG A 1 91 ? -18.990 -7.674 29.310 1.00 90.75 91 ARG A N 1
ATOM 759 C CA . ARG A 1 91 ? -19.490 -6.999 30.512 1.00 90.75 91 ARG A CA 1
ATOM 760 C C . ARG A 1 91 ? -20.685 -6.106 30.188 1.00 90.75 91 ARG A C 1
ATOM 762 O O . ARG A 1 91 ? -21.687 -6.179 30.887 1.00 90.75 91 ARG A O 1
ATOM 769 N N . LYS A 1 92 ? -20.612 -5.322 29.110 1.00 86.50 92 LYS A N 1
ATOM 770 C CA . LYS A 1 92 ? -21.690 -4.415 28.686 1.00 86.50 92 LYS A CA 1
ATOM 771 C C . LYS A 1 92 ? -22.915 -5.153 28.145 1.00 86.50 92 LYS A C 1
ATOM 773 O O . LYS A 1 92 ? -24.037 -4.759 28.445 1.00 86.50 92 LYS A O 1
ATOM 778 N N . ILE A 1 93 ? -22.718 -6.244 27.405 1.00 85.62 93 ILE A N 1
ATOM 779 C CA . ILE A 1 93 ? -23.812 -7.116 26.949 1.00 85.62 93 ILE A CA 1
ATOM 780 C C . ILE A 1 93 ? -24.564 -7.699 28.148 1.00 85.62 93 ILE A C 1
ATO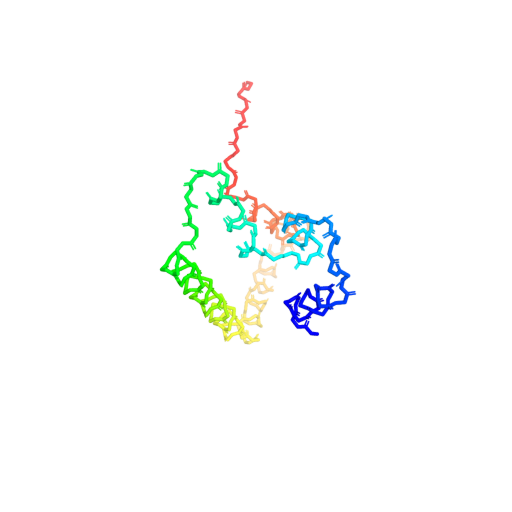M 782 O O . ILE A 1 93 ? -25.794 -7.679 28.165 1.00 85.62 93 ILE A O 1
ATOM 786 N N . THR A 1 94 ? -23.823 -8.163 29.158 1.00 87.12 94 THR A N 1
ATOM 787 C CA . THR A 1 94 ? -24.394 -8.701 30.400 1.00 87.12 94 THR A CA 1
ATOM 788 C C . THR A 1 94 ? -25.114 -7.618 31.208 1.00 87.12 94 THR A C 1
ATOM 790 O O . THR A 1 94 ? -26.238 -7.843 31.642 1.00 87.12 94 THR A O 1
ATOM 793 N N . GLU A 1 95 ? -24.501 -6.439 31.369 1.00 92.25 95 GLU A N 1
ATOM 794 C CA . GLU A 1 95 ? -25.038 -5.300 32.135 1.00 92.25 95 GLU A CA 1
ATOM 795 C C . GLU A 1 95 ? -26.371 -4.786 31.578 1.00 92.25 95 GLU A C 1
ATOM 797 O O . GLU A 1 95 ? -27.290 -4.509 32.342 1.00 92.25 95 GLU A O 1
ATOM 802 N N . TYR A 1 96 ? -26.496 -4.684 30.252 1.00 88.81 96 TYR A N 1
ATOM 803 C CA . TYR A 1 96 ? -27.712 -4.183 29.603 1.00 88.81 96 TYR A CA 1
ATOM 804 C C . TYR A 1 96 ? -28.660 -5.293 29.124 1.00 88.81 96 TYR A C 1
ATOM 806 O O . TYR A 1 96 ? -29.633 -4.998 28.433 1.00 88.81 96 TYR A O 1
ATOM 814 N N . HIS A 1 97 ? -28.388 -6.561 29.457 1.00 86.50 97 HIS A N 1
ATOM 815 C CA . HIS A 1 97 ? -29.171 -7.727 29.026 1.00 86.50 97 HIS A CA 1
ATOM 816 C C . HIS A 1 97 ? -29.478 -7.748 27.514 1.00 86.50 97 HIS A C 1
ATOM 818 O O . HIS A 1 97 ? -30.588 -8.093 27.093 1.00 86.50 97 HIS A O 1
ATOM 824 N N . LEU A 1 98 ? -28.494 -7.367 26.690 1.00 80.94 98 LEU A N 1
ATOM 825 C CA . LEU A 1 98 ? -28.661 -7.253 25.239 1.00 80.94 98 LEU A CA 1
ATOM 826 C C . LEU A 1 98 ? -28.933 -8.632 24.631 1.00 80.94 98 LEU A C 1
ATOM 828 O O . LEU A 1 98 ? -28.139 -9.563 24.790 1.00 80.94 98 LEU A O 1
ATOM 832 N N . LYS A 1 99 ? -30.044 -8.774 23.904 1.00 78.12 99 LYS A N 1
ATOM 833 C CA . LYS A 1 99 ? -30.356 -10.005 23.167 1.00 78.12 99 LYS A CA 1
ATOM 834 C C . LYS A 1 99 ? -29.679 -9.951 21.802 1.00 78.12 99 LYS A C 1
ATOM 836 O O . LYS A 1 99 ? -29.415 -8.881 21.266 1.00 78.12 99 LYS A O 1
ATOM 841 N N . ALA A 1 100 ? -29.455 -11.108 21.180 1.00 70.06 100 ALA A N 1
ATOM 842 C CA . ALA A 1 100 ? -28.808 -11.191 19.863 1.00 70.06 100 ALA A CA 1
ATOM 843 C C . ALA A 1 100 ? -29.470 -10.295 18.789 1.00 70.06 100 ALA A C 1
ATOM 845 O O . ALA A 1 100 ? -28.792 -9.757 17.919 1.00 70.06 100 ALA A O 1
ATOM 846 N N . ARG A 1 101 ? -30.788 -10.078 18.892 1.00 69.94 101 ARG A N 1
ATOM 847 C CA . ARG A 1 101 ? -31.570 -9.176 18.028 1.00 69.94 101 ARG A CA 1
ATOM 848 C C . ARG A 1 101 ? -31.258 -7.682 18.210 1.00 69.94 101 ARG A C 1
ATOM 850 O O . ARG A 1 101 ? -31.493 -6.911 17.290 1.00 69.94 101 ARG A O 1
ATOM 857 N N . ASP A 1 102 ? -30.705 -7.285 19.354 1.00 69.44 102 ASP A N 1
ATOM 858 C CA . ASP A 1 102 ? -30.375 -5.892 19.688 1.00 69.44 102 ASP A CA 1
ATOM 859 C C . ASP A 1 102 ? -28.959 -5.510 19.200 1.00 69.44 102 ASP A C 1
ATOM 861 O O . ASP A 1 102 ? -28.599 -4.338 19.143 1.00 69.44 102 ASP A O 1
ATOM 865 N N . ILE A 1 103 ? -28.160 -6.502 18.776 1.00 68.56 103 ILE A N 1
ATOM 866 C CA . ILE A 1 103 ? -26.779 -6.353 18.274 1.00 68.56 103 ILE A CA 1
ATOM 867 C C . ILE A 1 103 ? -26.759 -6.231 16.732 1.00 68.56 103 ILE A C 1
ATOM 869 O O . ILE A 1 103 ? -25.705 -6.260 16.097 1.00 68.56 103 ILE A O 1
ATOM 873 N N . TYR A 1 104 ? -27.927 -6.047 16.104 1.00 58.81 104 TYR A N 1
ATOM 874 C CA . TYR A 1 104 ? -28.162 -6.137 14.653 1.00 58.81 104 TYR A CA 1
ATOM 875 C C . TYR A 1 104 ? -27.369 -5.137 13.779 1.00 58.81 104 TYR A C 1
ATOM 877 O O . TYR A 1 104 ? -27.462 -5.173 12.558 1.00 58.81 104 TYR A O 1
ATOM 885 N N . ASN A 1 105 ? -26.542 -4.270 14.370 1.00 56.91 105 ASN A N 1
ATOM 886 C CA . ASN A 1 105 ? -25.674 -3.345 13.641 1.00 56.91 105 ASN A CA 1
ATOM 887 C C . ASN A 1 105 ? -24.164 -3.567 13.868 1.00 56.91 105 ASN A C 1
ATOM 889 O O . ASN A 1 105 ? -23.358 -2.773 13.387 1.00 56.91 105 ASN A O 1
ATOM 893 N N . MET A 1 106 ? -23.765 -4.627 14.583 1.00 61.91 106 MET A N 1
ATOM 894 C CA . MET A 1 106 ? -22.353 -5.016 14.754 1.00 61.91 106 MET A CA 1
ATOM 895 C C . MET A 1 106 ? -21.932 -6.217 13.894 1.00 61.91 106 MET A C 1
ATOM 897 O O . MET A 1 106 ? -20.759 -6.587 13.890 1.00 61.91 106 MET A O 1
ATOM 901 N N . ASP A 1 107 ? -22.861 -6.837 13.160 1.00 61.69 107 ASP A N 1
ATOM 902 C CA . ASP A 1 107 ? -22.553 -7.945 12.257 1.00 61.69 107 ASP A CA 1
ATOM 903 C C . ASP A 1 107 ? -21.891 -7.461 10.948 1.00 61.69 107 ASP A C 1
ATOM 905 O O . ASP A 1 107 ? -21.664 -6.266 10.727 1.00 61.69 107 ASP A O 1
ATOM 909 N N . LYS A 1 108 ? -21.573 -8.404 10.046 1.00 57.19 108 LYS A N 1
ATOM 910 C CA . LYS A 1 108 ? -20.943 -8.137 8.738 1.00 57.19 108 LYS A CA 1
ATOM 911 C C . LYS A 1 108 ? -21.592 -6.972 7.972 1.00 57.19 108 LYS A C 1
ATOM 913 O O . LYS A 1 108 ? -20.882 -6.319 7.208 1.00 57.19 108 LYS A O 1
ATOM 918 N N . LYS A 1 109 ? -22.888 -6.675 8.168 1.00 62.59 109 LYS A N 1
ATOM 919 C CA . LYS A 1 109 ? -23.550 -5.526 7.529 1.00 62.59 109 LYS A CA 1
ATOM 920 C C . LYS A 1 109 ? -23.086 -4.191 8.106 1.00 62.59 109 LYS A C 1
ATOM 922 O O . LYS A 1 109 ? -22.813 -3.288 7.322 1.00 62.59 109 LYS A O 1
ATOM 927 N N . GLY A 1 110 ? -22.932 -4.065 9.424 1.00 58.66 110 GLY A N 1
ATOM 928 C CA . GLY A 1 110 ? -22.385 -2.859 10.061 1.00 58.66 110 GLY A CA 1
ATOM 929 C C . GLY A 1 110 ? -20.943 -2.577 9.629 1.00 58.66 110 GLY A C 1
ATOM 930 O O . GLY A 1 110 ? -20.597 -1.448 9.270 1.00 58.66 110 GLY A O 1
ATOM 931 N N . PHE A 1 111 ? -20.126 -3.631 9.539 1.00 62.00 111 PHE A N 1
ATOM 932 C CA . PHE A 1 111 ? -18.766 -3.552 8.995 1.00 62.00 111 PHE A CA 1
ATOM 933 C C . PHE A 1 111 ? -18.748 -3.125 7.515 1.00 62.00 111 PHE A C 1
ATOM 935 O O . PHE A 1 111 ? -18.000 -2.222 7.135 1.00 62.00 111 PHE A O 1
ATOM 942 N N . LEU A 1 112 ? -19.615 -3.715 6.682 1.00 62.28 112 LEU A N 1
ATOM 943 C CA . LEU A 1 112 ? -19.778 -3.325 5.276 1.00 62.28 112 LEU A CA 1
ATOM 944 C C . LEU A 1 112 ? -20.268 -1.876 5.131 1.00 62.28 112 LEU A C 1
ATOM 946 O O . LEU A 1 112 ? -19.785 -1.165 4.255 1.00 62.28 112 LEU A O 1
ATOM 950 N N . ILE A 1 113 ? -21.164 -1.396 5.998 1.00 60.00 113 ILE A N 1
ATOM 951 C CA . ILE A 1 113 ? -21.603 0.009 6.015 1.00 60.00 113 ILE A CA 1
ATOM 952 C C . ILE A 1 113 ? -20.433 0.946 6.342 1.00 60.00 113 ILE A C 1
ATOM 954 O O . ILE A 1 113 ? -20.302 1.981 5.689 1.00 60.00 113 ILE A O 1
ATOM 958 N N . GLY A 1 114 ? -19.559 0.573 7.283 1.00 59.50 114 GLY A N 1
ATOM 959 C CA . GLY A 1 114 ? -18.332 1.318 7.591 1.00 59.50 114 GLY A CA 1
ATOM 960 C C . GLY A 1 114 ? -17.353 1.390 6.411 1.00 59.50 114 GLY A C 1
ATOM 961 O O . GLY A 1 114 ? -16.793 2.451 6.137 1.00 59.50 114 GLY A O 1
ATOM 962 N N . LEU A 1 115 ? -17.208 0.297 5.654 1.00 57.66 115 LEU A N 1
ATOM 963 C CA . LEU A 1 115 ? -16.452 0.260 4.391 1.00 57.66 115 LEU A CA 1
ATOM 964 C C . LEU A 1 115 ? -17.085 1.143 3.301 1.00 57.66 115 LEU A C 1
ATOM 966 O O . LEU A 1 115 ? -16.377 1.850 2.583 1.00 57.66 115 LEU A O 1
ATOM 970 N N . ILE A 1 116 ? -18.416 1.129 3.199 1.00 58.72 116 ILE A N 1
ATOM 971 C CA . ILE A 1 116 ? -19.195 1.888 2.207 1.00 58.72 116 ILE A CA 1
ATOM 972 C C . ILE A 1 116 ? -19.296 3.383 2.568 1.00 58.72 116 ILE A C 1
ATOM 974 O O . ILE A 1 116 ? -19.550 4.201 1.688 1.00 58.72 116 ILE A O 1
ATOM 978 N N . GLY A 1 117 ? -19.061 3.783 3.823 1.00 50.16 117 GLY A N 1
ATOM 979 C CA . GLY A 1 117 ? -19.218 5.159 4.327 1.00 50.16 117 GLY A CA 1
ATOM 980 C C . GLY A 1 117 ? -18.385 6.249 3.631 1.00 50.16 117 GLY A C 1
ATOM 981 O O . GLY A 1 117 ? -18.611 7.431 3.875 1.00 50.16 117 GLY A O 1
ATOM 982 N N . LYS A 1 118 ? -17.460 5.889 2.728 1.00 55.12 118 LYS A N 1
ATOM 983 C CA . LYS A 1 118 ? -16.769 6.839 1.833 1.00 55.12 118 LYS A CA 1
ATOM 984 C C . LYS A 1 118 ? -17.549 7.179 0.555 1.00 55.12 118 LYS A C 1
ATOM 986 O O . LYS A 1 118 ? -17.141 8.072 -0.184 1.00 55.12 118 LYS A O 1
ATOM 991 N N . SER A 1 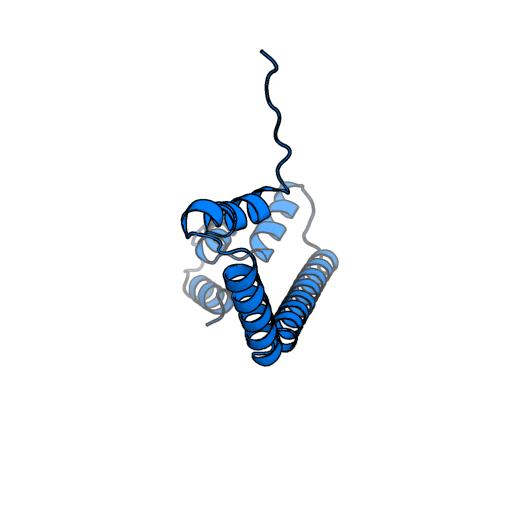119 ? -18.663 6.507 0.286 1.00 55.09 119 SER A N 1
ATOM 992 C CA . SER A 1 119 ? -19.512 6.760 -0.877 1.00 55.09 119 SER A CA 1
ATOM 993 C C . SER A 1 119 ? -20.697 7.637 -0.473 1.00 55.09 119 SER A C 1
ATOM 995 O O . SER A 1 119 ? -21.580 7.216 0.275 1.00 55.09 119 SER A O 1
ATOM 997 N N . LYS A 1 120 ? -20.705 8.880 -0.968 1.00 55.44 120 LYS A N 1
ATOM 998 C CA . LYS A 1 120 ? -21.777 9.867 -0.771 1.00 55.44 120 LYS A CA 1
ATOM 999 C C . LYS A 1 120 ? -23.120 9.251 -1.191 1.00 55.44 120 LYS A C 1
ATOM 1001 O O . LYS A 1 120 ? -23.301 8.922 -2.360 1.00 55.44 120 LYS A O 1
ATOM 1006 N N . ARG A 1 121 ? -24.054 9.073 -0.250 1.00 58.84 121 ARG A N 1
ATOM 1007 C CA . ARG A 1 121 ? -25.413 8.600 -0.559 1.00 58.84 121 ARG A CA 1
ATOM 1008 C C . ARG A 1 121 ? -26.304 9.793 -0.876 1.00 58.84 121 ARG A C 1
ATOM 1010 O O . ARG A 1 121 ? -26.416 10.709 -0.068 1.00 58.84 121 ARG A O 1
ATOM 1017 N N . ILE A 1 122 ? -26.929 9.763 -2.046 1.00 61.88 122 ILE A N 1
ATOM 1018 C CA . ILE A 1 122 ? -27.958 10.716 -2.459 1.00 61.88 122 ILE A CA 1
ATOM 1019 C C . ILE A 1 122 ? -29.285 9.963 -2.395 1.00 61.88 122 ILE A C 1
ATOM 1021 O O . ILE A 1 122 ? -29.440 8.940 -3.057 1.00 61.88 122 ILE A O 1
ATOM 1025 N N . PHE A 1 123 ? -30.219 10.449 -1.583 1.00 59.50 123 PHE A N 1
ATOM 1026 C CA . PHE A 1 123 ? -31.590 9.944 -1.539 1.00 59.50 123 PHE A CA 1
ATOM 1027 C C . PHE A 1 123 ? -32.523 10.983 -2.162 1.00 59.50 123 PHE A C 1
ATOM 1029 O O . PHE A 1 123 ? -32.371 12.179 -1.913 1.00 59.50 123 PHE A O 1
ATOM 1036 N N . SER A 1 124 ? -33.494 10.538 -2.959 1.00 59.34 124 SER A N 1
ATOM 1037 C CA . SER A 1 124 ? -34.581 11.398 -3.428 1.00 59.34 124 SER A CA 1
ATOM 1038 C C . SER A 1 124 ? -35.594 11.599 -2.302 1.00 59.34 124 SER A C 1
ATOM 1040 O O . SER A 1 124 ? -36.069 10.619 -1.724 1.00 59.34 124 SER A O 1
ATOM 1042 N N . ARG A 1 125 ? -35.945 12.853 -2.009 1.00 60.06 125 ARG A N 1
ATOM 1043 C CA . ARG A 1 125 ? -37.044 13.187 -1.093 1.00 60.06 125 ARG A CA 1
ATOM 1044 C C . ARG A 1 125 ? -38.376 12.802 -1.747 1.00 60.06 125 ARG A C 1
ATOM 1046 O O . ARG A 1 125 ? -38.634 13.235 -2.867 1.00 60.06 125 ARG A O 1
ATOM 1053 N N . ARG A 1 126 ? -39.177 11.991 -1.056 1.00 58.41 126 ARG A N 1
ATOM 1054 C CA . ARG A 1 126 ? -40.631 11.915 -1.252 1.00 58.41 126 ARG A CA 1
ATOM 1055 C C . ARG A 1 126 ? -41.301 12.789 -0.206 1.00 58.41 126 ARG A C 1
ATOM 1057 O O . ARG A 1 126 ? -40.706 12.917 0.889 1.00 58.41 126 ARG A O 1
#

Secondary structure (DSSP, 8-state):
--HHHHHHHHHHTS-TT----HHHHHHHTT-HHHHHHHHHHHTT----HHHHHHHHHHHHHHHHHHHHHHHHHHHH--HHHHHHHHHHHHHHHHHTT--GGGGTTSSHHHHHHHHHTTS-------